Protein AF-A0A1E7Z083-F1 (afdb_monomer_lite)

Radius of gyration: 20.82 Å; chains: 1; bounding box: 38×33×52 Å

Foldseek 3Di:
DPPQCVVLVDDPVLVVVLVVCVVVDDVVCCVPPNPDSVSSVVSSVVVSVPDDPDDDDDPLVRVVVCLVVLVVVQVVDPDDDPVSVVVSVVNCVVSVDPDD

Sequence (100 aa):
MREAGAEYNPTIAETARVLQAIGEADCDIMYRYGIGQDFVSGELRQIVAERAPRQIAIPENELRLLLPLIERGMSHVDDISGEACAAVETLQLVLGSPSA

pLDDT: mean 79.99, std 10.45, range [44.22, 91.81]

Organism: NCBI:txid252393

Structure (mmCIF, N/CA/C/O backbone):
data_AF-A0A1E7Z083-F1
#
_entry.id   AF-A0A1E7Z083-F1
#
loop_
_atom_site.group_PDB
_atom_site.id
_atom_site.type_symbol
_atom_site.label_atom_id
_atom_site.label_alt_id
_atom_site.label_comp_id
_atom_site.label_asym_id
_atom_site.label_entity_id
_atom_site.label_seq_id
_atom_site.pdbx_PDB_ins_code
_atom_site.Cartn_x
_atom_site.Cartn_y
_atom_site.Cartn_z
_atom_site.occupancy
_atom_site.B_iso_or_equiv
_atom_site.auth_seq_id
_atom_site.auth_comp_id
_atom_site.auth_asym_id
_atom_site.auth_atom_id
_atom_site.pdbx_PDB_model_num
ATOM 1 N N . MET A 1 1 ? 17.589 14.968 -2.931 1.00 44.22 1 MET A N 1
ATOM 2 C CA . MET A 1 1 ? 17.204 13.979 -3.959 1.00 44.22 1 MET A CA 1
ATOM 3 C C . MET A 1 1 ? 16.297 12.960 -3.293 1.00 44.22 1 MET A C 1
ATOM 5 O O . MET A 1 1 ? 16.724 12.392 -2.300 1.00 44.22 1 MET A O 1
ATOM 9 N N . ARG A 1 2 ? 15.057 12.772 -3.765 1.00 50.69 2 ARG A N 1
ATOM 10 C CA . ARG A 1 2 ? 14.341 11.510 -3.517 1.00 50.69 2 ARG A CA 1
ATOM 11 C C . ARG A 1 2 ? 14.960 10.485 -4.464 1.00 50.69 2 ARG A C 1
ATOM 13 O O . ARG A 1 2 ? 15.160 10.817 -5.630 1.00 50.69 2 ARG A O 1
ATOM 20 N N . GLU A 1 3 ? 15.335 9.316 -3.960 1.00 56.91 3 GLU A N 1
ATOM 21 C CA . GLU A 1 3 ? 15.830 8.230 -4.809 1.00 56.91 3 GLU A CA 1
ATOM 22 C C . GLU A 1 3 ? 14.722 7.844 -5.792 1.00 56.91 3 GLU A C 1
ATOM 24 O O . GLU A 1 3 ? 13.595 7.567 -5.377 1.00 56.91 3 GLU A O 1
ATOM 29 N N . ALA A 1 4 ? 15.018 7.903 -7.092 1.00 56.91 4 ALA A N 1
ATOM 30 C CA . ALA A 1 4 ? 14.065 7.529 -8.127 1.00 56.91 4 ALA A CA 1
ATOM 31 C C . ALA A 1 4 ? 13.652 6.066 -7.917 1.00 56.91 4 ALA A C 1
ATOM 33 O O . ALA A 1 4 ? 14.502 5.177 -7.911 1.00 56.91 4 ALA A O 1
ATOM 34 N N . GLY A 1 5 ? 12.357 5.830 -7.713 1.00 58.94 5 GLY A N 1
ATOM 35 C CA . GLY A 1 5 ? 11.799 4.500 -7.499 1.00 58.94 5 GLY A CA 1
ATOM 36 C C . GLY A 1 5 ? 11.602 4.090 -6.039 1.00 58.94 5 GLY A C 1
ATOM 37 O O . GLY A 1 5 ? 11.044 3.019 -5.787 1.00 58.94 5 GLY A O 1
ATOM 38 N N . ALA A 1 6 ? 11.946 4.954 -5.076 1.00 62.66 6 ALA A N 1
ATOM 39 C CA . ALA A 1 6 ? 11.544 4.771 -3.681 1.00 62.66 6 ALA A CA 1
ATOM 40 C C . ALA A 1 6 ? 10.012 4.705 -3.533 1.00 62.66 6 ALA A C 1
ATOM 42 O O . ALA A 1 6 ? 9.506 4.003 -2.659 1.00 62.66 6 ALA A O 1
ATOM 43 N N . GLU A 1 7 ? 9.266 5.376 -4.418 1.00 75.38 7 GLU A N 1
ATOM 44 C CA . GLU A 1 7 ? 7.805 5.294 -4.467 1.00 75.38 7 GLU A CA 1
ATOM 45 C C . GLU A 1 7 ? 7.269 3.896 -4.827 1.00 75.38 7 GLU A C 1
ATOM 47 O O . GLU A 1 7 ? 6.152 3.559 -4.439 1.00 75.38 7 GLU A O 1
ATOM 52 N N . TYR A 1 8 ? 8.057 3.067 -5.522 1.00 77.25 8 TYR A N 1
ATOM 53 C CA . TYR A 1 8 ? 7.658 1.711 -5.913 1.00 77.25 8 TYR A CA 1
ATOM 54 C C . TYR A 1 8 ? 8.114 0.651 -4.903 1.00 77.25 8 TYR A C 1
ATOM 56 O O . TYR A 1 8 ? 7.542 -0.441 -4.872 1.00 77.25 8 TYR A O 1
ATOM 64 N N . ASN A 1 9 ? 9.117 0.966 -4.070 1.00 81.44 9 ASN A N 1
ATOM 65 C CA . ASN A 1 9 ? 9.721 0.067 -3.080 1.00 81.44 9 ASN A CA 1
ATOM 66 C C . ASN A 1 9 ? 9.898 -1.371 -3.634 1.00 81.44 9 ASN A C 1
ATOM 68 O O . ASN A 1 9 ? 9.214 -2.298 -3.178 1.00 81.44 9 ASN A O 1
ATOM 72 N N . PRO A 1 10 ? 10.697 -1.557 -4.705 1.00 82.12 10 PRO A N 1
ATOM 73 C CA . PRO A 1 10 ? 10.853 -2.849 -5.365 1.00 82.12 10 PRO A CA 1
ATOM 74 C C . PRO A 1 10 ? 11.518 -3.878 -4.451 1.00 82.12 10 PRO A C 1
ATOM 76 O O . PRO A 1 10 ? 12.491 -3.594 -3.754 1.00 82.12 10 PRO A O 1
ATOM 79 N N . THR A 1 11 ? 11.006 -5.104 -4.474 1.00 85.62 11 THR A N 1
ATOM 80 C CA . THR A 1 11 ? 11.691 -6.263 -3.900 1.00 85.62 11 THR A CA 1
ATOM 81 C C . THR A 1 11 ? 12.885 -6.650 -4.771 1.00 85.62 11 THR A C 1
ATOM 83 O O . THR A 1 11 ? 12.962 -6.299 -5.948 1.00 85.62 11 THR A O 1
ATOM 86 N N . ILE A 1 12 ? 13.802 -7.451 -4.222 1.00 86.81 12 ILE A N 1
ATOM 87 C CA . ILE A 1 12 ? 14.968 -7.962 -4.964 1.00 86.81 12 ILE A CA 1
ATOM 88 C C . ILE A 1 12 ? 14.541 -8.692 -6.250 1.00 86.81 12 ILE A C 1
ATOM 90 O O . ILE A 1 12 ? 15.179 -8.533 -7.289 1.00 86.81 12 ILE A O 1
ATOM 94 N N . ALA A 1 13 ? 13.447 -9.457 -6.197 1.00 87.19 13 ALA A N 1
ATOM 95 C CA . ALA A 1 13 ? 12.936 -10.191 -7.352 1.00 87.19 13 ALA A CA 1
ATOM 96 C C . ALA A 1 13 ? 12.432 -9.252 -8.458 1.00 87.19 13 ALA A C 1
ATOM 98 O O . ALA A 1 13 ? 12.622 -9.514 -9.640 1.00 87.19 13 ALA A O 1
ATOM 99 N N . GLU A 1 14 ? 11.818 -8.135 -8.088 1.00 88.12 14 GLU A N 1
ATOM 100 C CA . GLU A 1 14 ? 11.284 -7.167 -9.046 1.00 88.12 14 GLU A CA 1
ATOM 101 C C . GLU A 1 14 ? 12.387 -6.312 -9.648 1.00 88.12 14 GLU A C 1
ATOM 103 O O . GLU A 1 14 ? 12.380 -6.070 -10.850 1.00 88.12 14 GLU A O 1
ATOM 108 N N . THR A 1 15 ? 13.398 -5.957 -8.855 1.00 87.06 15 THR A N 1
ATOM 109 C CA . THR A 1 15 ? 14.634 -5.373 -9.379 1.00 87.06 15 THR A CA 1
ATOM 110 C C . THR A 1 15 ? 15.285 -6.315 -10.395 1.00 87.06 15 THR A C 1
ATOM 112 O O . THR A 1 15 ? 15.709 -5.866 -11.456 1.00 87.06 15 THR A O 1
ATOM 115 N N . ALA A 1 16 ? 15.311 -7.627 -10.131 1.00 88.50 16 ALA A N 1
ATOM 116 C CA . ALA A 1 16 ? 15.822 -8.607 -11.088 1.00 88.50 16 ALA A CA 1
ATOM 117 C C . ALA A 1 16 ? 14.975 -8.678 -12.372 1.00 88.50 16 ALA A C 1
ATOM 119 O O . ALA A 1 16 ? 15.547 -8.744 -13.456 1.00 88.50 16 ALA A O 1
ATOM 120 N N . ARG A 1 17 ? 13.639 -8.592 -12.276 1.00 88.25 17 ARG A N 1
ATOM 121 C CA . ARG A 1 17 ? 12.748 -8.521 -13.452 1.00 88.25 17 ARG A CA 1
ATOM 122 C C . ARG A 1 17 ? 13.005 -7.267 -14.290 1.00 88.25 17 ARG A C 1
ATOM 124 O O . ARG A 1 17 ? 13.077 -7.371 -15.506 1.00 88.25 17 ARG A O 1
ATOM 131 N N . VAL A 1 18 ? 13.224 -6.112 -1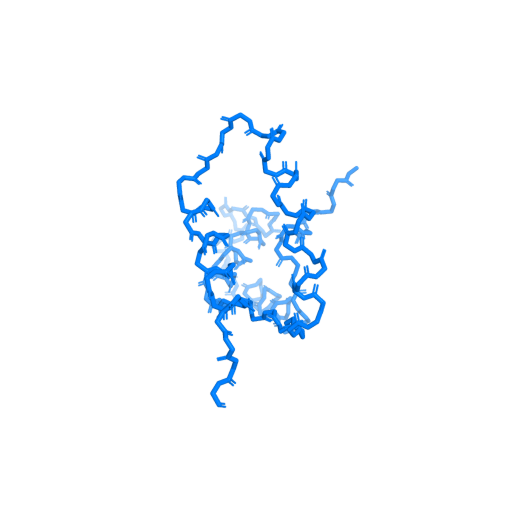3.661 1.00 87.62 18 VAL A N 1
ATOM 132 C CA . VAL A 1 18 ? 13.589 -4.877 -14.378 1.00 87.62 18 VAL A CA 1
ATOM 133 C C . VAL A 1 18 ? 14.951 -5.016 -15.060 1.00 87.62 18 VAL A C 1
ATOM 135 O O . VAL A 1 18 ? 15.098 -4.637 -16.216 1.00 87.62 18 VAL A O 1
ATOM 138 N N . LEU A 1 19 ? 15.952 -5.584 -14.381 1.00 87.44 19 LEU A N 1
ATOM 139 C CA . LEU A 1 19 ? 17.272 -5.830 -14.976 1.00 87.44 19 LEU A CA 1
ATOM 140 C C . LEU A 1 19 ? 17.203 -6.824 -16.144 1.00 87.44 19 LEU A C 1
ATOM 142 O O . LEU A 1 19 ? 17.929 -6.667 -17.124 1.00 87.44 19 LEU A O 1
ATOM 146 N N . GLN A 1 20 ? 16.318 -7.817 -16.061 1.00 87.19 20 GLN A N 1
ATOM 147 C CA . GLN A 1 20 ? 16.036 -8.729 -17.162 1.00 87.19 20 GLN A CA 1
ATOM 148 C C . GLN A 1 20 ? 15.384 -7.990 -18.338 1.00 87.19 20 GLN A C 1
ATOM 150 O O . GLN A 1 20 ? 15.886 -8.098 -19.450 1.00 87.19 20 GLN A O 1
ATOM 155 N N . ALA A 1 21 ? 14.357 -7.170 -18.093 1.00 86.25 21 ALA A N 1
ATOM 156 C CA . ALA A 1 21 ? 13.712 -6.354 -19.125 1.00 86.25 21 ALA A CA 1
ATOM 157 C C . ALA A 1 21 ? 14.695 -5.387 -19.809 1.00 86.25 21 ALA A C 1
ATOM 159 O O . ALA A 1 21 ? 14.627 -5.173 -21.014 1.00 86.25 21 ALA A O 1
ATOM 160 N N . ILE A 1 22 ? 15.661 -4.848 -19.057 1.00 84.62 22 ILE A N 1
ATOM 161 C CA . ILE A 1 22 ? 16.782 -4.062 -19.590 1.00 84.62 22 ILE A CA 1
ATOM 162 C C . ILE A 1 22 ? 17.661 -4.903 -20.527 1.00 84.62 22 ILE A C 1
ATOM 164 O O . ILE A 1 22 ? 18.044 -4.428 -21.592 1.00 84.62 22 ILE A O 1
ATOM 168 N N . GLY A 1 23 ? 18.003 -6.132 -20.132 1.00 82.06 23 GLY A N 1
ATOM 169 C CA . GLY A 1 23 ? 18.829 -7.037 -20.938 1.00 82.06 23 GLY A CA 1
ATOM 170 C C . GLY A 1 23 ? 18.117 -7.600 -22.174 1.00 82.06 23 GLY A C 1
ATOM 171 O O . GLY A 1 23 ? 18.781 -7.935 -23.151 1.00 82.06 23 GLY A O 1
ATOM 172 N N . GLU A 1 24 ? 16.788 -7.687 -22.133 1.00 84.12 24 GLU A N 1
ATOM 173 C CA . GLU A 1 24 ? 15.918 -8.155 -23.222 1.00 84.12 24 GLU A CA 1
ATOM 174 C C . GLU A 1 24 ? 15.412 -7.014 -24.121 1.00 84.12 24 GLU A C 1
ATOM 176 O O . GLU A 1 24 ? 14.750 -7.270 -25.127 1.00 84.12 24 GLU A O 1
ATOM 181 N N . ALA A 1 25 ? 15.718 -5.756 -23.787 1.00 79.75 25 ALA A N 1
ATOM 182 C CA . ALA A 1 25 ? 15.291 -4.608 -24.571 1.00 79.75 25 ALA A CA 1
ATOM 183 C C . ALA A 1 25 ? 15.931 -4.634 -25.967 1.00 79.75 25 ALA A C 1
ATOM 185 O O . ALA A 1 25 ? 17.154 -4.583 -26.115 1.00 79.75 25 ALA A O 1
ATOM 186 N N . ASP A 1 26 ? 15.085 -4.659 -27.000 1.00 73.44 26 ASP A N 1
ATOM 187 C CA . ASP A 1 26 ? 15.533 -4.603 -28.388 1.00 73.44 26 ASP A CA 1
ATOM 188 C C . ASP A 1 26 ? 16.351 -3.335 -28.662 1.00 73.44 26 ASP A C 1
ATOM 190 O O . ASP A 1 26 ? 16.091 -2.249 -28.126 1.00 73.44 26 ASP A O 1
ATOM 194 N N . CYS A 1 27 ? 17.312 -3.453 -29.578 1.00 66.06 27 CYS A N 1
ATOM 195 C CA . CYS A 1 27 ? 18.163 -2.344 -30.005 1.00 66.06 27 CYS A CA 1
ATOM 196 C C . CYS A 1 27 ? 17.348 -1.118 -30.467 1.00 66.06 27 CYS A C 1
ATOM 198 O O . CYS A 1 27 ? 17.768 0.015 -30.244 1.00 66.06 27 CYS A O 1
ATOM 200 N N . ASP A 1 28 ? 16.143 -1.314 -31.006 1.00 70.00 28 ASP A N 1
ATOM 201 C CA . ASP A 1 28 ? 15.224 -0.241 -31.407 1.00 70.00 28 ASP A CA 1
ATOM 202 C C . ASP A 1 28 ? 14.705 0.594 -30.211 1.00 70.00 28 ASP A C 1
ATOM 204 O O . ASP A 1 28 ? 14.566 1.817 -30.313 1.00 70.00 28 ASP A O 1
ATOM 208 N N . ILE A 1 29 ? 14.470 -0.037 -29.052 1.00 65.31 29 ILE A N 1
ATOM 209 C CA . ILE A 1 29 ? 14.074 0.636 -27.800 1.00 65.31 29 ILE A CA 1
ATOM 210 C C . ILE A 1 29 ? 15.268 1.393 -27.217 1.00 65.31 29 ILE A C 1
ATOM 212 O O . ILE A 1 29 ? 15.130 2.559 -26.833 1.00 65.31 29 ILE A O 1
ATOM 216 N N . MET A 1 30 ? 16.454 0.771 -27.229 1.00 63.78 30 MET A N 1
ATOM 217 C CA . MET A 1 30 ? 17.704 1.430 -26.837 1.00 63.78 30 MET A CA 1
ATOM 218 C C . MET A 1 30 ? 17.967 2.696 -27.660 1.00 63.78 30 MET A C 1
ATOM 220 O O . MET A 1 30 ? 18.346 3.717 -27.091 1.00 63.78 30 MET A O 1
ATOM 224 N N . TYR A 1 31 ? 17.754 2.648 -28.980 1.00 64.62 31 TYR A N 1
ATOM 225 C CA . TYR A 1 31 ? 18.020 3.776 -29.874 1.00 64.62 31 TYR A CA 1
ATOM 226 C C . TYR A 1 31 ? 16.939 4.870 -29.836 1.00 64.62 31 TYR A C 1
ATOM 228 O O . TYR A 1 31 ? 17.285 6.039 -30.002 1.00 64.62 31 TYR A O 1
ATOM 236 N N . ARG A 1 32 ? 15.652 4.543 -29.619 1.00 64.88 32 ARG A N 1
ATOM 237 C CA . ARG A 1 32 ? 14.572 5.556 -29.556 1.00 64.88 32 ARG A CA 1
ATOM 238 C C . ARG A 1 32 ? 14.432 6.244 -28.206 1.00 64.88 32 ARG A C 1
ATOM 240 O O . ARG A 1 32 ? 14.164 7.442 -28.177 1.00 64.88 32 ARG A O 1
ATOM 247 N N . TYR A 1 33 ? 14.539 5.493 -27.115 1.00 63.34 33 TYR A N 1
ATOM 248 C CA . TYR A 1 33 ? 14.163 5.981 -25.784 1.00 63.34 33 TYR A CA 1
ATOM 249 C C . TYR A 1 33 ? 15.329 5.964 -24.796 1.00 63.34 33 TYR A C 1
ATOM 251 O O . TYR A 1 33 ? 15.293 6.682 -23.798 1.00 63.34 33 TYR A O 1
ATOM 259 N N . GLY A 1 34 ? 16.382 5.193 -25.091 1.00 65.56 34 GLY A N 1
ATOM 260 C CA . GLY A 1 34 ? 17.459 4.920 -24.150 1.00 65.56 34 GLY A CA 1
ATOM 261 C C . GLY A 1 34 ? 16.984 4.055 -22.981 1.00 65.56 34 GLY A C 1
ATOM 262 O O . GLY A 1 34 ? 15.828 4.095 -22.562 1.00 65.56 34 GLY A O 1
ATOM 263 N N . ILE A 1 35 ? 17.895 3.273 -22.403 1.00 68.38 35 ILE A N 1
ATOM 264 C CA . ILE A 1 35 ? 17.631 2.616 -21.118 1.00 68.38 35 ILE A CA 1
ATOM 265 C C . ILE A 1 35 ? 17.919 3.641 -20.022 1.00 68.38 35 ILE A C 1
ATOM 267 O O . ILE A 1 35 ? 19.023 3.728 -19.487 1.00 68.38 35 ILE A O 1
ATOM 271 N N . GLY A 1 36 ? 16.929 4.497 -19.781 1.00 75.62 36 GLY A N 1
ATOM 272 C CA . GLY A 1 36 ? 16.976 5.580 -18.805 1.00 75.62 36 GLY A CA 1
ATOM 273 C C . GLY A 1 36 ? 15.967 5.402 -17.672 1.00 75.62 36 GLY A C 1
ATOM 274 O O . GLY A 1 36 ? 15.285 4.384 -17.554 1.00 75.62 36 GLY A O 1
ATOM 275 N N . GLN A 1 37 ? 15.844 6.438 -16.844 1.00 78.31 37 GLN A N 1
ATOM 276 C CA . GLN A 1 37 ? 14.930 6.463 -15.699 1.00 78.31 37 GLN A CA 1
ATOM 277 C C . GLN A 1 37 ? 13.463 6.217 -16.096 1.00 78.31 37 GLN A C 1
ATOM 279 O O . GLN A 1 37 ? 12.735 5.573 -15.340 1.00 78.31 37 GLN A O 1
ATOM 284 N N . ASP A 1 38 ? 13.033 6.681 -17.272 1.00 80.19 38 ASP A N 1
ATOM 285 C CA . ASP A 1 38 ? 11.651 6.528 -17.745 1.00 80.19 38 ASP A CA 1
ATOM 286 C C . ASP A 1 38 ? 11.302 5.075 -18.083 1.00 80.19 38 ASP A C 1
ATOM 288 O O . ASP A 1 38 ? 10.214 4.613 -17.739 1.00 80.19 38 ASP A O 1
ATOM 292 N N . PHE A 1 39 ? 12.242 4.332 -18.677 1.00 82.94 39 PHE A N 1
ATOM 293 C CA . PHE A 1 39 ? 12.087 2.901 -18.948 1.00 82.94 39 PHE A CA 1
ATOM 294 C C . PHE A 1 39 ? 11.941 2.121 -17.637 1.00 82.94 39 PHE A C 1
ATOM 296 O O . PHE A 1 39 ? 10.954 1.424 -17.426 1.00 82.94 39 PHE A O 1
ATOM 303 N N . VAL A 1 40 ? 12.875 2.332 -16.703 1.00 84.31 40 VAL A N 1
ATOM 304 C CA . VAL A 1 40 ? 12.860 1.689 -15.379 1.00 84.31 40 VAL A CA 1
ATOM 305 C C . VAL A 1 40 ? 11.577 2.018 -14.611 1.00 84.31 40 VAL A C 1
ATOM 307 O O . VAL A 1 40 ? 10.967 1.135 -14.013 1.00 84.31 40 VAL A O 1
ATOM 310 N N . SER A 1 41 ? 11.131 3.275 -14.650 1.00 84.50 41 SER A N 1
ATOM 311 C CA . SER A 1 41 ? 9.890 3.701 -13.992 1.00 84.50 41 SER A CA 1
ATOM 312 C C . SER A 1 41 ? 8.645 3.091 -14.644 1.00 84.50 41 SER A C 1
ATOM 314 O O . SER A 1 41 ? 7.676 2.793 -13.947 1.00 84.50 41 SER A O 1
ATOM 316 N N . GLY A 1 42 ? 8.659 2.898 -15.966 1.00 85.88 42 GLY A N 1
ATOM 317 C CA . GLY A 1 42 ? 7.598 2.219 -16.709 1.00 85.88 42 GLY A CA 1
ATOM 318 C C . 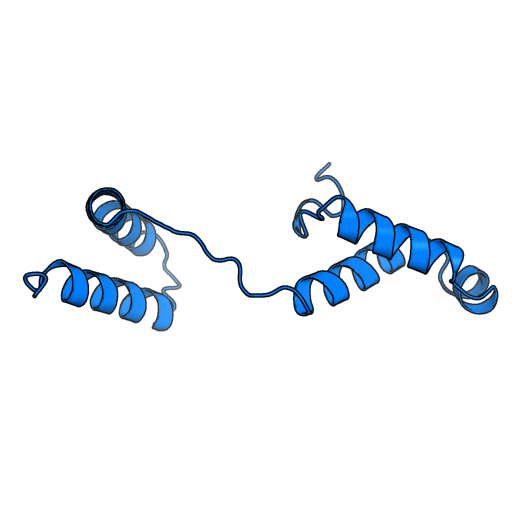GLY A 1 42 ? 7.460 0.751 -16.310 1.00 85.88 42 GLY A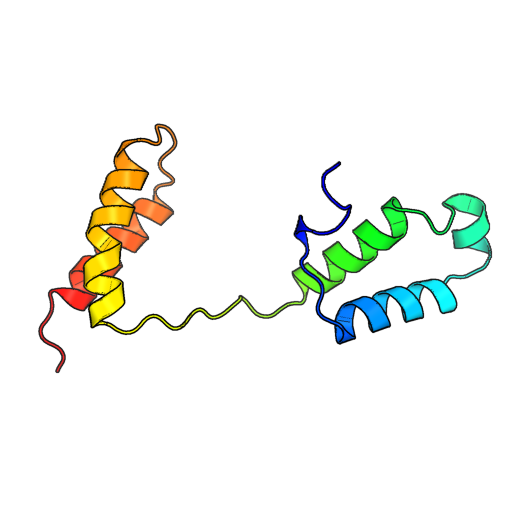 C 1
ATOM 319 O O . GLY A 1 42 ? 6.366 0.326 -15.940 1.00 85.88 42 GLY A O 1
ATOM 320 N N . GLU A 1 43 ? 8.574 0.019 -16.292 1.00 87.62 43 GLU A N 1
ATOM 321 C CA . GLU A 1 43 ? 8.620 -1.387 -15.874 1.00 87.62 43 GLU A CA 1
ATOM 322 C C . GLU A 1 43 ? 8.184 -1.554 -14.411 1.00 87.62 43 GLU A C 1
ATOM 324 O O . GLU A 1 43 ? 7.318 -2.371 -14.095 1.00 87.62 43 GLU A O 1
ATOM 329 N N . LEU A 1 44 ? 8.701 -0.714 -13.506 1.00 87.62 44 LEU A N 1
ATOM 330 C CA . LEU A 1 44 ? 8.304 -0.735 -12.095 1.00 87.62 44 LEU A CA 1
ATOM 331 C C . LEU A 1 44 ? 6.813 -0.448 -11.903 1.00 87.62 44 LEU A C 1
ATOM 333 O O . LEU A 1 44 ? 6.180 -1.067 -11.049 1.00 87.62 44 LEU A O 1
ATOM 337 N N . ARG A 1 45 ? 6.224 0.449 -12.701 1.00 86.38 45 ARG A N 1
ATOM 338 C CA . ARG A 1 45 ? 4.786 0.736 -12.636 1.00 86.38 45 ARG A CA 1
ATOM 339 C C . ARG A 1 45 ? 3.947 -0.473 -13.042 1.00 86.38 45 ARG A C 1
ATOM 341 O O . ARG A 1 45 ? 2.947 -0.743 -12.382 1.00 86.38 45 ARG A O 1
ATOM 348 N N . GLN A 1 46 ? 4.342 -1.190 -14.094 1.00 86.38 46 GLN A N 1
ATOM 349 C CA . GLN A 1 46 ? 3.647 -2.408 -14.518 1.00 86.38 46 GLN A CA 1
ATOM 350 C C . GLN A 1 46 ? 3.747 -3.497 -13.449 1.00 86.38 46 GLN A C 1
ATOM 352 O O . GLN A 1 46 ? 2.731 -4.047 -13.034 1.00 86.38 46 GLN A O 1
ATOM 357 N N . ILE A 1 47 ? 4.948 -3.717 -12.913 1.00 86.00 47 ILE A N 1
ATOM 358 C CA . ILE A 1 47 ? 5.181 -4.679 -11.833 1.00 86.00 47 ILE A CA 1
ATOM 359 C C . ILE A 1 47 ? 4.333 -4.343 -10.600 1.00 86.00 47 ILE A C 1
ATOM 361 O O . ILE A 1 47 ? 3.700 -5.225 -10.026 1.00 86.00 47 ILE A O 1
ATOM 365 N N . VAL A 1 48 ? 4.274 -3.070 -10.196 1.00 84.50 48 VAL A N 1
ATOM 366 C CA . VAL A 1 48 ? 3.449 -2.636 -9.058 1.00 84.50 48 VAL A CA 1
ATOM 367 C C . VAL A 1 48 ? 1.958 -2.830 -9.328 1.00 84.50 48 VAL A C 1
ATOM 369 O O . VAL A 1 48 ? 1.236 -3.196 -8.403 1.00 84.50 48 VAL A O 1
ATOM 372 N N . ALA A 1 49 ? 1.494 -2.632 -10.563 1.00 85.06 49 ALA A N 1
ATOM 373 C CA . ALA A 1 49 ? 0.103 -2.883 -10.933 1.00 85.06 49 ALA A CA 1
ATOM 374 C C . ALA A 1 49 ? -0.273 -4.376 -10.863 1.00 85.06 49 ALA A C 1
ATOM 376 O O . ALA A 1 49 ? -1.421 -4.701 -10.573 1.00 85.06 49 ALA A O 1
ATOM 377 N N . GLU A 1 50 ? 0.685 -5.279 -11.087 1.00 85.12 50 GLU A N 1
ATOM 378 C CA . GLU A 1 50 ? 0.502 -6.732 -10.961 1.00 85.12 50 GLU A CA 1
ATOM 379 C C . GLU A 1 50 ? 0.569 -7.237 -9.513 1.00 85.12 50 GLU A C 1
ATOM 381 O O . GLU A 1 50 ? 0.183 -8.377 -9.235 1.00 85.12 50 GLU A O 1
ATOM 386 N N . ARG A 1 51 ? 1.076 -6.429 -8.572 1.00 80.56 51 ARG A N 1
ATOM 387 C CA . ARG A 1 51 ? 1.206 -6.857 -7.177 1.00 80.56 51 ARG A CA 1
ATOM 388 C C . ARG A 1 51 ? -0.164 -7.142 -6.582 1.00 80.56 51 ARG A C 1
ATOM 390 O O . ARG A 1 51 ? -1.086 -6.330 -6.655 1.00 80.56 51 ARG A O 1
ATOM 397 N N . ALA A 1 52 ? -0.250 -8.264 -5.871 1.00 78.38 52 ALA A N 1
ATOM 398 C CA . ALA A 1 52 ? -1.355 -8.482 -4.956 1.00 78.38 52 ALA A CA 1
ATOM 399 C C . ALA A 1 52 ? -1.435 -7.299 -3.969 1.00 78.38 52 ALA A C 1
ATOM 401 O O . ALA A 1 52 ? -0.385 -6.819 -3.515 1.00 78.38 52 ALA A O 1
ATOM 402 N N . PRO A 1 53 ? -2.648 -6.835 -3.612 1.00 76.50 53 PRO A N 1
ATOM 403 C CA . PRO A 1 53 ? -2.816 -5.798 -2.608 1.00 76.50 53 PRO A CA 1
ATOM 404 C C . PRO A 1 53 ? -2.008 -6.142 -1.362 1.00 76.50 53 PRO A C 1
ATOM 406 O O . PRO A 1 53 ? -2.074 -7.266 -0.853 1.00 76.50 53 PRO A O 1
ATOM 409 N N . ARG A 1 54 ? -1.216 -5.181 -0.883 1.00 74.81 54 ARG A N 1
ATOM 410 C CA . ARG A 1 54 ? -0.400 -5.383 0.311 1.00 74.81 54 ARG A CA 1
ATOM 411 C C . ARG A 1 54 ? -1.323 -5.695 1.485 1.00 74.81 54 ARG A C 1
ATOM 413 O O . AR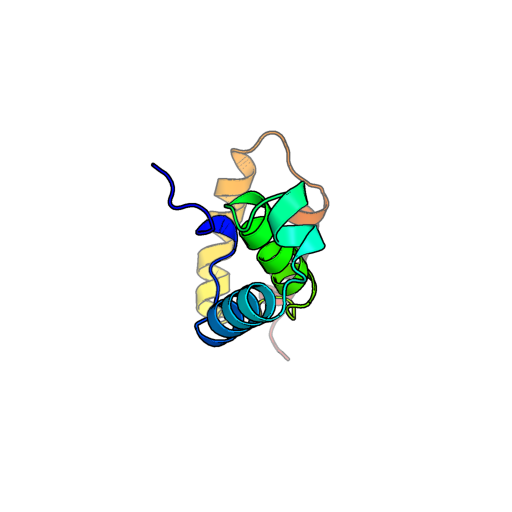G A 1 54 ? -2.085 -4.837 1.920 1.00 74.81 54 ARG A O 1
ATOM 420 N N . GLN A 1 55 ? -1.208 -6.901 2.024 1.00 76.44 55 GLN A N 1
ATOM 421 C CA . GLN A 1 55 ? -1.917 -7.280 3.239 1.00 76.44 55 GLN A CA 1
ATOM 422 C C . GLN A 1 55 ? -1.118 -6.802 4.450 1.00 76.44 55 GLN A C 1
ATOM 424 O O . GLN A 1 55 ? 0.064 -7.117 4.596 1.00 76.44 55 GLN A O 1
ATOM 429 N N . ILE A 1 56 ? -1.762 -6.014 5.307 1.00 81.88 56 ILE A N 1
ATOM 430 C CA . ILE A 1 56 ? -1.212 -5.585 6.591 1.00 81.88 56 ILE A CA 1
ATOM 431 C C . ILE A 1 56 ? -2.080 -6.229 7.667 1.00 81.88 56 ILE A C 1
ATOM 433 O O . ILE A 1 56 ? -3.260 -5.908 7.785 1.00 81.88 56 ILE A O 1
ATOM 437 N N . ALA A 1 57 ? -1.501 -7.155 8.427 1.00 87.69 57 ALA A N 1
ATOM 438 C CA . ALA A 1 57 ? -2.161 -7.742 9.584 1.00 87.69 57 ALA A CA 1
ATOM 439 C C . ALA A 1 57 ? -1.924 -6.840 10.800 1.00 87.69 57 ALA A C 1
ATOM 441 O O . ALA A 1 57 ? -0.776 -6.588 11.161 1.00 87.69 57 ALA A O 1
ATOM 442 N N . ILE A 1 58 ? -3.004 -6.360 11.415 1.00 86.44 58 ILE A N 1
ATOM 443 C CA . ILE A 1 58 ? -2.965 -5.575 12.651 1.00 86.44 58 ILE A CA 1
ATOM 444 C C . ILE A 1 58 ? -3.737 -6.368 13.711 1.00 86.44 58 ILE A C 1
ATOM 446 O O . ILE A 1 58 ? -4.910 -6.675 13.483 1.00 86.44 58 ILE A O 1
ATOM 450 N N . PRO A 1 59 ? -3.120 -6.727 14.851 1.00 91.12 59 PRO A N 1
ATOM 451 C CA . PRO A 1 59 ? -3.835 -7.350 15.959 1.00 91.12 59 PRO A CA 1
ATOM 452 C C . PRO A 1 59 ? -5.000 -6.476 16.437 1.00 91.12 59 PRO A C 1
ATOM 454 O O . PRO A 1 59 ? -4.875 -5.256 16.502 1.00 91.12 59 PRO A O 1
ATOM 457 N N . GLU A 1 60 ? -6.109 -7.093 16.849 1.00 88.94 60 GLU A N 1
ATOM 458 C CA . GLU A 1 60 ? -7.324 -6.385 17.291 1.00 88.94 60 GLU A CA 1
ATOM 459 C C . GLU A 1 60 ? -7.038 -5.313 18.358 1.00 88.94 60 GLU A C 1
ATOM 461 O O . GLU A 1 60 ? -7.529 -4.188 18.274 1.00 88.94 60 GLU A O 1
ATOM 466 N N . ASN A 1 61 ? -6.189 -5.637 19.338 1.00 89.81 61 ASN A N 1
ATOM 467 C CA . ASN A 1 61 ? -5.810 -4.714 20.409 1.00 89.81 61 ASN A CA 1
ATOM 468 C C . ASN A 1 61 ? -5.035 -3.497 19.889 1.00 89.81 61 ASN A C 1
ATOM 470 O O . ASN A 1 61 ? -5.258 -2.386 20.361 1.00 89.81 61 ASN A O 1
ATOM 474 N N . GLU A 1 62 ? -4.149 -3.689 18.912 1.00 91.81 62 GLU A N 1
ATOM 475 C CA . GLU A 1 62 ? -3.406 -2.591 18.287 1.00 91.81 62 GLU A CA 1
ATOM 476 C C . GLU A 1 62 ? -4.330 -1.747 17.409 1.00 91.81 62 GLU A C 1
ATOM 478 O O . GLU A 1 62 ? -4.285 -0.521 17.464 1.00 91.81 62 GLU A O 1
ATOM 483 N N . LEU A 1 63 ? -5.237 -2.385 16.666 1.00 90.69 63 LEU A N 1
ATOM 484 C CA . LEU A 1 63 ? -6.223 -1.691 15.844 1.00 90.69 63 LEU A CA 1
ATOM 485 C C . LEU A 1 63 ? -7.155 -0.811 16.693 1.00 90.69 63 LEU A C 1
ATOM 487 O O . LEU A 1 63 ? -7.416 0.333 16.323 1.00 90.69 63 LEU A O 1
ATOM 491 N N . ARG A 1 64 ? -7.586 -1.292 17.867 1.00 89.38 64 ARG A N 1
ATOM 492 C CA . ARG A 1 64 ? -8.364 -0.499 18.838 1.00 89.38 64 ARG A CA 1
ATOM 493 C C . ARG A 1 64 ? -7.622 0.744 19.329 1.00 89.38 64 ARG A C 1
ATOM 495 O O . ARG A 1 64 ? -8.257 1.768 19.560 1.00 89.38 64 ARG A O 1
ATOM 502 N N . LEU A 1 65 ? -6.300 0.667 19.488 1.00 90.06 65 LEU A N 1
ATOM 503 C CA . LEU A 1 65 ? -5.473 1.814 19.881 1.00 90.06 65 LEU A CA 1
ATOM 504 C C . LEU A 1 65 ? -5.260 2.796 18.722 1.00 90.06 65 LEU A C 1
ATOM 506 O O . LEU A 1 65 ? -5.181 4.003 18.944 1.00 90.06 65 LEU A O 1
ATOM 510 N N . LEU A 1 66 ? -5.162 2.285 17.493 1.00 90.19 66 LEU A N 1
ATOM 511 C CA . LEU A 1 66 ? -4.913 3.087 16.297 1.00 90.19 66 LEU A CA 1
ATOM 512 C C . LEU A 1 66 ? -6.154 3.842 15.814 1.00 90.19 66 LEU A C 1
ATOM 514 O O . LEU A 1 66 ? -6.015 4.967 15.341 1.00 90.19 66 LEU A O 1
ATOM 518 N N . LEU A 1 67 ? -7.354 3.271 15.943 1.00 90.69 67 LEU A N 1
ATOM 519 C CA . LEU A 1 67 ? -8.585 3.876 15.416 1.00 90.69 67 LEU A CA 1
ATOM 520 C C . LEU A 1 67 ? -8.842 5.317 15.892 1.00 90.69 67 LEU A C 1
ATOM 522 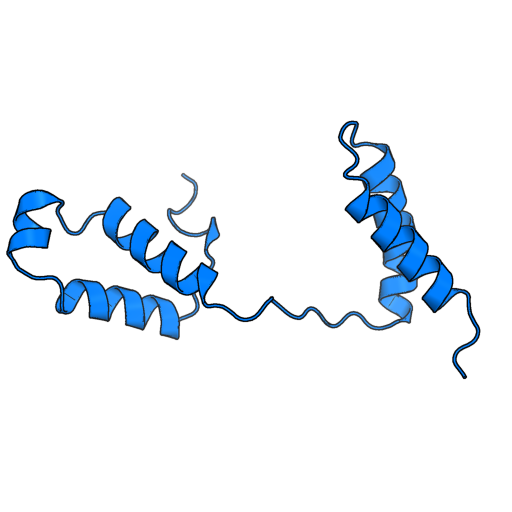O O . LEU A 1 67 ? -9.034 6.175 15.031 1.00 90.69 67 LEU A O 1
ATOM 526 N N . PRO A 1 68 ? -8.750 5.647 17.196 1.00 88.69 68 PRO A N 1
ATOM 527 C CA . PRO A 1 68 ? -8.924 7.027 17.656 1.00 88.69 68 PRO A CA 1
ATOM 528 C C . PRO A 1 68 ? -7.872 7.994 17.093 1.00 88.69 68 PRO A C 1
ATOM 530 O O . PRO A 1 68 ? -8.134 9.183 16.908 1.00 88.69 68 PRO A O 1
ATOM 533 N N . LEU A 1 69 ? -6.656 7.502 16.823 1.00 89.06 69 LEU A N 1
ATOM 534 C CA . LEU A 1 69 ? -5.589 8.302 16.218 1.00 89.06 69 LEU A CA 1
ATOM 535 C C . LEU A 1 69 ? -5.858 8.550 14.731 1.00 89.06 69 LEU A C 1
ATOM 537 O O . LEU A 1 69 ? -5.601 9.652 14.250 1.00 89.06 69 LEU A O 1
ATOM 541 N N . ILE A 1 70 ? -6.396 7.550 14.026 1.00 88.69 70 ILE A N 1
ATOM 542 C CA . ILE A 1 70 ? -6.811 7.656 12.624 1.00 88.69 70 ILE A CA 1
ATOM 543 C C . ILE A 1 70 ? -7.946 8.672 12.494 1.00 88.69 70 ILE A C 1
ATOM 545 O O . ILE A 1 70 ? -7.822 9.594 11.696 1.00 88.69 70 ILE A O 1
ATOM 549 N N . GLU A 1 71 ? -8.989 8.578 13.324 1.00 87.44 71 GLU A N 1
ATOM 550 C CA . GLU A 1 71 ? -10.097 9.546 13.350 1.00 87.44 71 GLU A CA 1
ATOM 551 C C . GLU A 1 71 ? -9.615 10.972 13.586 1.00 87.44 71 GLU A C 1
ATOM 553 O O . GLU A 1 71 ? -9.996 11.905 12.878 1.00 87.44 71 GLU A O 1
ATOM 558 N N . ARG A 1 72 ? -8.732 11.144 14.572 1.00 86.06 72 ARG A N 1
ATOM 559 C CA . ARG A 1 72 ? -8.155 12.447 14.872 1.00 86.06 72 ARG A CA 1
ATOM 560 C C . ARG A 1 72 ? -7.291 12.951 13.721 1.00 86.06 72 ARG A C 1
ATOM 562 O O . ARG A 1 72 ? -7.319 14.139 13.445 1.00 86.06 72 ARG A O 1
ATOM 569 N N . GLY A 1 73 ? -6.519 12.099 13.053 1.00 83.75 73 GLY A N 1
ATOM 570 C CA . GLY A 1 73 ? -5.749 12.496 11.870 1.00 83.75 73 GLY A CA 1
ATOM 571 C C . GLY A 1 73 ? -6.658 12.923 10.718 1.00 83.75 73 GLY A C 1
ATOM 572 O O . GLY A 1 73 ? -6.438 13.965 10.107 1.00 83.75 73 GLY A O 1
ATOM 573 N N . MET A 1 74 ? -7.719 12.154 10.489 1.00 84.50 74 MET A N 1
ATOM 574 C CA . MET A 1 74 ? -8.755 12.421 9.500 1.00 84.50 74 MET A CA 1
ATOM 575 C C . MET A 1 74 ? -9.431 13.771 9.746 1.00 84.50 74 MET A C 1
ATOM 577 O O . MET A 1 74 ? -9.500 14.577 8.829 1.00 84.50 74 MET A O 1
ATOM 581 N N . SER A 1 75 ? -9.807 14.102 10.983 1.00 80.31 75 SER A N 1
ATOM 582 C CA . SER A 1 75 ? -10.466 15.380 11.295 1.00 80.31 75 SER A CA 1
ATOM 583 C C . SER A 1 75 ? -9.632 16.638 10.992 1.00 80.31 75 SER A C 1
ATOM 585 O O . SER A 1 75 ? -10.155 17.742 11.106 1.00 80.31 75 SER A O 1
ATOM 587 N N . HIS A 1 76 ? -8.336 16.499 10.684 1.00 76.00 76 HIS A N 1
ATOM 588 C CA . HIS A 1 76 ? -7.446 17.602 10.297 1.00 76.00 76 HIS A CA 1
ATOM 589 C C . HIS A 1 76 ? -7.258 17.710 8.774 1.00 76.00 76 HIS A C 1
ATOM 591 O O . HIS A 1 76 ? -6.475 18.542 8.316 1.00 76.00 76 HIS A O 1
ATOM 597 N N . VAL A 1 77 ? -7.929 16.860 7.996 1.00 77.06 77 VAL A N 1
ATOM 598 C CA . VAL A 1 77 ? -7.874 16.838 6.535 1.00 77.06 77 VAL A CA 1
ATOM 599 C C . VAL A 1 77 ? -9.212 17.332 5.996 1.00 77.06 77 VAL A C 1
ATOM 601 O O . VAL A 1 77 ? -10.247 16.724 6.248 1.00 77.06 77 VAL A O 1
ATOM 604 N N . ASP A 1 78 ? -9.190 18.426 5.237 1.00 72.56 78 ASP A N 1
ATOM 605 C CA . ASP A 1 78 ? -10.409 19.021 4.672 1.00 72.56 78 ASP A CA 1
ATOM 606 C C . ASP A 1 78 ? -11.024 18.172 3.537 1.00 72.56 78 ASP A C 1
ATOM 608 O O . ASP A 1 78 ? -12.220 18.271 3.277 1.00 72.56 78 ASP A O 1
ATOM 612 N N . ASP A 1 79 ? -10.230 17.309 2.884 1.00 77.06 79 ASP A N 1
ATOM 613 C CA . ASP A 1 79 ? -10.647 16.448 1.758 1.00 77.06 79 ASP A CA 1
ATOM 614 C C . ASP A 1 79 ? -10.752 14.960 2.156 1.00 77.06 79 ASP A C 1
ATOM 616 O O . ASP A 1 79 ? -10.100 14.052 1.637 1.00 77.06 79 ASP A O 1
ATOM 620 N N . ILE A 1 80 ? -11.593 14.761 3.165 1.00 75.94 80 ILE A N 1
ATOM 621 C CA . ILE A 1 80 ? -12.336 13.548 3.519 1.00 75.94 80 ILE A CA 1
ATOM 622 C C . ILE A 1 80 ? -12.883 12.703 2.374 1.00 75.94 80 ILE A C 1
ATOM 624 O O . ILE A 1 80 ? -14.038 12.931 2.017 1.00 75.94 80 ILE A O 1
ATOM 628 N N . SER A 1 81 ? -12.188 11.694 1.834 1.00 78.81 81 SER A N 1
ATOM 629 C CA . SER A 1 81 ? -12.903 10.727 0.989 1.00 78.81 81 SER A CA 1
ATOM 630 C C . SER A 1 81 ? -14.004 10.032 1.808 1.00 78.81 81 SER A C 1
ATOM 632 O O . SER A 1 81 ? -13.769 9.534 2.913 1.00 78.81 81 SER A O 1
ATOM 634 N N . GLY A 1 82 ? -15.225 9.984 1.265 1.00 79.19 82 GLY A N 1
ATOM 635 C CA . GLY A 1 82 ? -16.348 9.303 1.923 1.00 79.19 82 GLY A CA 1
ATOM 636 C C . GLY A 1 82 ? -16.069 7.816 2.174 1.00 79.19 82 GLY A C 1
ATOM 637 O O . GLY A 1 82 ? -16.550 7.250 3.152 1.00 79.19 82 GLY A O 1
ATOM 638 N N . GLU A 1 83 ? -15.226 7.204 1.340 1.00 83.19 83 GLU A N 1
ATOM 639 C CA . GLU A 1 83 ? -14.747 5.829 1.502 1.00 83.19 83 GLU A CA 1
ATOM 640 C C . GLU A 1 83 ? -13.900 5.654 2.768 1.00 83.19 83 GLU A C 1
ATOM 642 O O . GLU A 1 83 ? -14.060 4.663 3.478 1.00 83.19 83 GLU A O 1
ATOM 647 N N . ALA A 1 84 ? -13.034 6.621 3.090 1.00 82.88 84 ALA A N 1
ATOM 648 C CA . ALA A 1 84 ? -12.219 6.566 4.299 1.00 82.88 84 ALA A CA 1
ATOM 649 C C . ALA A 1 84 ? -13.079 6.710 5.564 1.00 82.88 84 ALA A C 1
ATOM 651 O O . ALA A 1 84 ? -12.860 5.979 6.531 1.00 82.88 84 ALA A O 1
ATOM 652 N N . CYS A 1 85 ? -14.093 7.584 5.548 1.00 84.06 85 CYS A N 1
ATOM 653 C CA . CYS A 1 85 ? -15.059 7.696 6.648 1.00 84.06 85 CYS A CA 1
ATOM 654 C C . CYS A 1 85 ? -15.840 6.390 6.843 1.00 84.06 85 CYS A C 1
ATOM 656 O O . CYS A 1 85 ? -15.855 5.840 7.944 1.00 84.06 85 CYS A O 1
ATOM 658 N N . ALA A 1 86 ? -16.401 5.838 5.762 1.00 85.19 86 ALA A N 1
ATOM 659 C CA . ALA A 1 86 ? -17.147 4.582 5.807 1.00 85.19 86 ALA A CA 1
ATOM 660 C C . ALA A 1 86 ? -16.286 3.404 6.301 1.00 85.19 86 ALA A C 1
ATOM 662 O O . ALA A 1 86 ? -16.769 2.536 7.034 1.00 85.19 86 ALA A O 1
ATOM 663 N N . ALA A 1 87 ? -14.999 3.372 5.939 1.00 88.38 87 ALA A N 1
ATOM 664 C CA . ALA A 1 87 ? -14.066 2.358 6.416 1.00 88.38 87 ALA A CA 1
ATOM 665 C C . ALA A 1 87 ? -13.857 2.438 7.937 1.00 88.38 87 ALA A C 1
ATOM 667 O O . ALA A 1 87 ? -13.917 1.410 8.611 1.00 88.38 87 ALA A O 1
ATOM 668 N N . VAL A 1 88 ? -13.657 3.637 8.493 1.00 89.38 88 VAL A N 1
ATOM 669 C CA . VAL A 1 88 ? -13.486 3.822 9.943 1.00 89.38 88 VAL A CA 1
ATOM 670 C C . VAL A 1 88 ? -14.756 3.452 10.708 1.00 89.38 88 VAL A C 1
ATOM 672 O O . VAL A 1 88 ? -14.673 2.686 11.668 1.00 89.38 88 VAL A O 1
ATOM 675 N N . GLU A 1 89 ? -15.923 3.904 10.247 1.00 89.00 89 GLU A N 1
ATOM 676 C CA . GLU A 1 89 ? -17.218 3.555 10.848 1.00 89.00 89 GLU A CA 1
ATOM 677 C C . GLU A 1 89 ? -17.442 2.035 10.863 1.00 89.00 89 GLU A C 1
ATOM 679 O O . GLU A 1 89 ? -17.845 1.455 11.874 1.00 89.00 89 GLU A O 1
ATOM 684 N N . THR A 1 90 ? -17.109 1.360 9.758 1.00 88.50 90 THR A N 1
ATOM 685 C CA . THR A 1 90 ? -17.210 -0.102 9.656 1.00 88.50 90 THR A CA 1
ATOM 686 C C . THR A 1 90 ? -16.270 -0.796 10.644 1.00 88.50 90 THR A C 1
ATOM 688 O O . THR A 1 90 ? -16.683 -1.728 11.335 1.00 88.50 90 THR A O 1
ATOM 691 N N . LEU A 1 91 ? -15.017 -0.341 10.758 1.00 89.31 91 LEU A N 1
ATOM 692 C CA . LEU A 1 91 ? -14.049 -0.908 11.702 1.00 89.31 91 LEU A CA 1
ATOM 693 C C . LEU A 1 91 ? -14.501 -0.734 13.159 1.00 89.31 91 LEU A C 1
ATOM 695 O O . LEU A 1 91 ? -14.359 -1.659 13.960 1.00 89.31 91 LEU A O 1
ATOM 699 N N . GLN A 1 92 ? -15.089 0.412 13.503 1.00 88.81 92 GLN A N 1
ATOM 700 C CA . GLN A 1 92 ? -15.649 0.655 14.833 1.00 88.81 92 GLN A CA 1
ATOM 701 C C . GLN A 1 92 ? -16.830 -0.260 15.146 1.00 88.81 92 GLN A C 1
ATOM 703 O O . GLN A 1 92 ? -16.891 -0.823 16.239 1.00 88.81 92 GLN A O 1
ATOM 708 N N . LEU A 1 93 ? -17.741 -0.452 14.187 1.00 88.06 93 LEU A N 1
ATOM 709 C CA . LEU A 1 93 ? -18.880 -1.354 14.343 1.00 88.06 93 LEU A CA 1
ATOM 710 C C . LEU A 1 93 ? -18.424 -2.801 14.586 1.00 88.06 93 LEU A C 1
ATOM 712 O O . LEU A 1 93 ? -18.943 -3.477 15.478 1.00 88.06 93 LEU A O 1
ATOM 716 N N . VAL A 1 94 ? -17.433 -3.265 13.820 1.00 87.69 94 VAL A N 1
ATOM 717 C CA . VAL A 1 94 ? -16.880 -4.622 13.948 1.00 87.69 94 VAL A CA 1
ATOM 718 C C . VAL A 1 94 ? -16.203 -4.817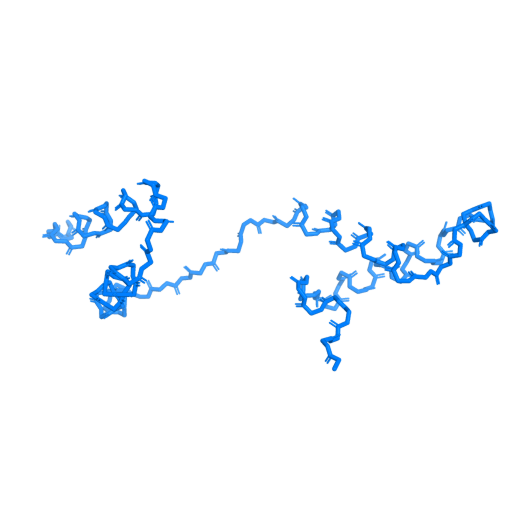 15.305 1.00 87.69 94 VAL A C 1
ATOM 720 O O . VAL A 1 94 ? -16.416 -5.838 15.948 1.00 87.69 94 VAL A O 1
ATOM 723 N N . LEU A 1 95 ? -15.430 -3.836 15.779 1.00 85.50 95 LEU A N 1
ATOM 724 C CA . LEU A 1 95 ? -14.684 -3.947 17.041 1.00 85.50 95 LEU A CA 1
ATOM 725 C C . LEU A 1 95 ? -15.513 -3.667 18.298 1.00 85.50 95 LEU A C 1
ATOM 727 O O . LEU A 1 95 ? -15.094 -4.063 19.392 1.00 85.50 95 LEU A O 1
ATOM 731 N N . GLY A 1 96 ? -16.625 -2.941 18.153 1.00 81.00 96 GLY A N 1
ATOM 732 C CA . GLY A 1 96 ? -17.597 -2.665 19.212 1.00 81.00 96 GLY A CA 1
ATOM 733 C C . GLY A 1 96 ? -18.625 -3.782 19.399 1.00 81.00 96 GLY A C 1
ATOM 734 O O . GLY A 1 96 ? -19.257 -3.863 20.452 1.00 81.00 96 GLY A O 1
ATOM 735 N N . SER A 1 97 ? -18.770 -4.665 18.410 1.00 76.06 97 SER A N 1
ATOM 736 C CA . SER A 1 97 ? -19.562 -5.885 18.543 1.00 76.06 97 SER A CA 1
ATOM 737 C C . SER A 1 97 ? -18.761 -6.921 19.345 1.00 76.06 97 SER A C 1
ATOM 739 O O . SER A 1 97 ? -17.579 -7.118 19.057 1.00 76.06 97 SER A O 1
ATOM 741 N N . PRO A 1 98 ? -19.342 -7.587 20.361 1.00 58.22 98 PRO A N 1
ATOM 742 C CA . PRO A 1 98 ? -18.646 -8.667 21.051 1.00 58.22 98 PRO A CA 1
ATOM 743 C C . PRO A 1 98 ? -18.295 -9.761 20.036 1.00 58.22 98 PRO A C 1
ATOM 745 O O . PRO A 1 98 ? -19.163 -10.214 19.290 1.00 58.22 98 PRO A O 1
ATOM 748 N N . SER A 1 99 ? -17.017 -10.145 19.991 1.00 57.03 99 SER A N 1
ATOM 749 C CA . SER A 1 99 ? -16.553 -11.258 19.159 1.00 57.03 99 SER A CA 1
ATOM 750 C C . SER A 1 99 ? -17.303 -12.527 19.586 1.00 57.03 99 SER A C 1
ATOM 752 O O . SER A 1 99 ? -17.378 -12.805 20.786 1.00 57.03 99 SER A O 1
ATOM 754 N N . ALA A 1 100 ? -17.934 -13.207 18.624 1.00 53.72 100 ALA A N 1
ATOM 755 C CA . ALA A 1 100 ? -18.772 -14.390 18.844 1.00 53.72 100 ALA A CA 1
ATOM 756 C C . ALA A 1 100 ? -17.976 -15.602 19.350 1.00 53.72 100 ALA A C 1
ATOM 758 O O . ALA A 1 100 ? -16.802 -15.753 18.940 1.00 53.72 100 ALA A O 1
#

Secondary structure (DSSP, 8-state):
-PPTTTTT---HHHHHHHHHHHHH--HHHHHHH-SSHHHHHHHHHHHHHHSPP------HHHHHHHHHHHHHHHTT-S---HHHHHHHHHHHHHHHSPP-